Protein AF-A0A7X6YAW6-F1 (afdb_monomer_lite)

Radius of gyration: 11.92 Å; chains: 1; bounding box: 29×28×29 Å

pLDDT: mean 93.82, std 6.52, range [57.91, 97.94]

Sequence (66 aa):
AFVTRPAQVTVKDLAFQEPVWVDLITGRVYELPADRMVKAGAFTLFKDVPFYDAPVLIAEKALILK

Secondary structure (DSSP, 8-state):
----EEEEEEEES---SSEEEEETTTTEEEE--GGGEEEETTEEEEEEEEE-SS-EEEEEHHHH--

Foldseek 3Di:
DDDWDF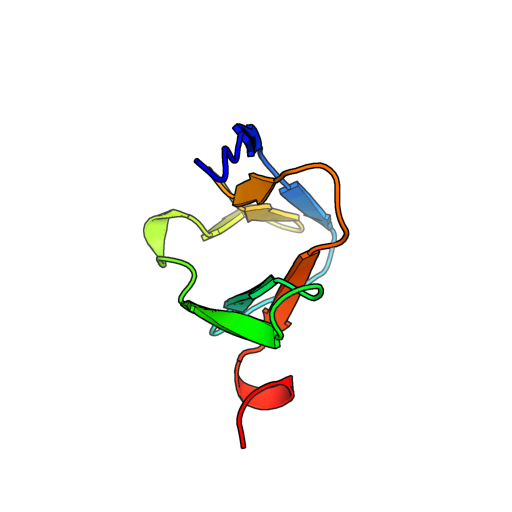DKDKDFQDDEDFKWKADPVVRDIGGQDPVQWDDDPRMIMGGGRTDDPDDMDIDHPVVSPD

Structure (mmCIF, N/CA/C/O backbone):
data_AF-A0A7X6YAW6-F1
#
_entry.id   AF-A0A7X6YAW6-F1
#
loop_
_atom_site.group_PDB
_atom_site.id
_atom_site.type_symbol
_atom_site.label_atom_id
_atom_site.label_alt_id
_atom_site.label_comp_id
_atom_site.label_asym_id
_atom_site.label_entity_id
_atom_site.label_seq_id
_atom_site.pdbx_PDB_ins_code
_atom_site.Cartn_x
_atom_site.Cartn_y
_atom_site.Cartn_z
_atom_site.occupancy
_atom_site.B_iso_or_equiv
_atom_site.auth_seq_id
_atom_site.auth_comp_id
_atom_si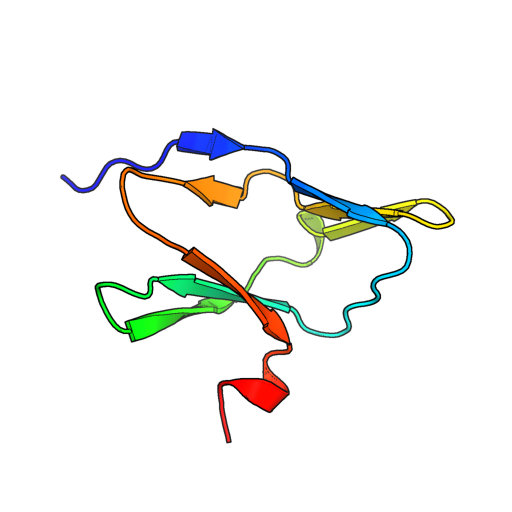te.auth_asym_id
_atom_site.auth_atom_id
_atom_site.pdbx_PDB_model_num
ATOM 1 N N . ALA A 1 1 ? 16.000 3.734 -14.278 1.00 57.91 1 ALA A N 1
ATOM 2 C CA . ALA A 1 1 ? 15.529 2.979 -13.098 1.00 57.91 1 ALA A CA 1
ATOM 3 C C . ALA A 1 1 ? 14.091 3.383 -12.815 1.00 57.91 1 ALA A C 1
ATOM 5 O O . ALA A 1 1 ? 13.727 4.505 -13.142 1.00 57.91 1 ALA A O 1
ATOM 6 N N . PHE A 1 2 ? 13.280 2.486 -12.266 1.00 66.50 2 PHE A N 1
ATOM 7 C CA . PHE A 1 2 ? 11.924 2.808 -11.833 1.00 66.50 2 PHE A CA 1
ATOM 8 C C . PHE A 1 2 ? 12.005 3.767 -10.637 1.00 66.50 2 PHE A C 1
ATOM 10 O O . PHE A 1 2 ? 12.635 3.429 -9.636 1.00 66.50 2 PHE A O 1
ATOM 17 N N . VAL A 1 3 ? 11.468 4.983 -10.769 1.00 86.00 3 VAL A N 1
ATOM 18 C CA . VAL A 1 3 ? 11.552 6.019 -9.728 1.00 86.00 3 VAL A CA 1
ATOM 19 C C . VAL A 1 3 ? 10.167 6.253 -9.157 1.00 86.00 3 VAL A C 1
ATOM 21 O O . VAL A 1 3 ? 9.270 6.717 -9.858 1.00 86.00 3 VAL A O 1
ATOM 24 N N . THR A 1 4 ? 10.012 5.965 -7.871 1.00 91.75 4 THR A N 1
ATOM 25 C CA . THR A 1 4 ? 8.810 6.302 -7.111 1.00 91.75 4 THR A CA 1
ATOM 26 C C . THR A 1 4 ? 9.020 7.603 -6.349 1.00 91.75 4 THR A C 1
ATOM 28 O O . THR A 1 4 ? 10.142 7.919 -5.945 1.00 91.75 4 THR A O 1
ATOM 31 N N . ARG A 1 5 ? 7.941 8.339 -6.094 1.00 94.94 5 ARG A N 1
ATOM 32 C CA . ARG A 1 5 ? 7.920 9.495 -5.196 1.00 94.94 5 ARG A CA 1
ATOM 33 C C . ARG A 1 5 ? 7.087 9.156 -3.959 1.00 94.94 5 ARG A C 1
ATOM 35 O O . ARG A 1 5 ? 5.997 8.609 -4.124 1.00 94.94 5 ARG A O 1
ATOM 42 N N . PRO A 1 6 ? 7.583 9.439 -2.744 1.00 95.81 6 PRO A N 1
ATOM 43 C CA . PRO A 1 6 ? 6.806 9.219 -1.535 1.00 95.81 6 PRO A CA 1
ATOM 44 C C . PRO A 1 6 ? 5.644 10.215 -1.466 1.00 95.81 6 PRO A C 1
ATOM 46 O O . PRO A 1 6 ? 5.811 11.394 -1.783 1.00 95.81 6 PRO A O 1
ATOM 49 N N . ALA A 1 7 ? 4.481 9.749 -1.023 1.00 95.69 7 ALA A N 1
ATOM 50 C CA . ALA A 1 7 ? 3.347 10.599 -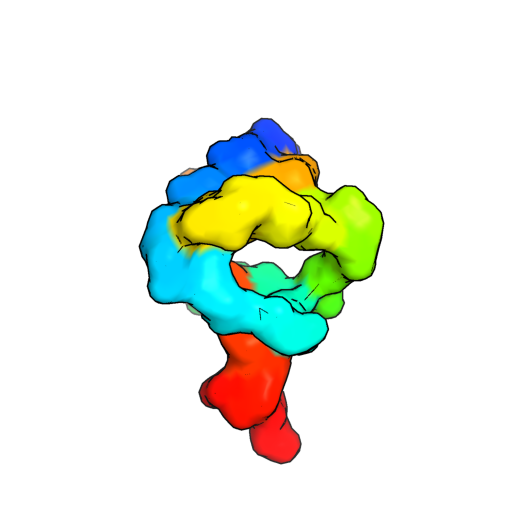0.688 1.00 95.69 7 ALA A CA 1
ATOM 51 C C . ALA A 1 7 ? 2.634 10.099 0.572 1.00 95.69 7 ALA A C 1
ATOM 53 O O . ALA A 1 7 ? 2.819 8.961 1.013 1.00 95.69 7 ALA A O 1
ATOM 54 N N . GLN A 1 8 ? 1.802 10.970 1.136 1.00 97.12 8 GLN A N 1
ATOM 55 C CA . GLN A 1 8 ? 0.918 10.636 2.240 1.00 97.12 8 GLN A CA 1
ATOM 56 C C . GLN A 1 8 ? -0.489 10.344 1.718 1.00 97.12 8 GLN A C 1
ATOM 58 O O . GLN A 1 8 ? -1.034 11.118 0.932 1.00 97.12 8 GLN A O 1
ATOM 63 N N . VAL A 1 9 ? -1.088 9.255 2.194 1.00 97.00 9 VAL A N 1
ATOM 64 C CA . VAL A 1 9 ? -2.483 8.899 1.909 1.00 97.00 9 VAL A CA 1
ATOM 65 C C . VAL A 1 9 ? -3.261 8.915 3.212 1.00 97.00 9 VAL A C 1
ATOM 67 O O . VAL A 1 9 ? -2.896 8.225 4.161 1.00 97.00 9 VAL A O 1
ATOM 70 N N . THR A 1 10 ? -4.347 9.676 3.253 1.00 96.75 10 THR A N 1
ATOM 71 C CA . THR A 1 10 ? -5.244 9.732 4.408 1.00 96.75 10 THR A CA 1
ATOM 72 C C . THR A 1 10 ? -6.600 9.191 3.998 1.00 96.75 10 THR A C 1
ATOM 74 O O . THR A 1 10 ? -7.213 9.695 3.058 1.00 96.75 10 THR A O 1
ATOM 77 N N . VAL A 1 11 ? -7.079 8.184 4.719 1.00 96.44 11 VAL A N 1
ATOM 78 C CA . VAL A 1 11 ? -8.414 7.611 4.532 1.00 96.44 11 VAL A CA 1
ATOM 79 C C . VAL A 1 11 ? -9.224 7.775 5.808 1.00 96.44 11 VAL A C 1
ATOM 81 O O . VAL A 1 11 ? -8.689 7.671 6.911 1.00 96.44 11 VAL A O 1
ATOM 84 N N . LYS A 1 12 ? -10.513 8.066 5.654 1.00 97.19 12 LYS A N 1
ATOM 85 C CA . LYS A 1 12 ? -11.451 8.246 6.760 1.00 97.19 12 LYS A CA 1
ATOM 86 C C . LYS A 1 12 ? -12.291 6.981 6.936 1.00 97.19 12 LYS A C 1
ATOM 88 O O . LYS A 1 12 ? -12.689 6.382 5.942 1.00 97.19 12 LYS A O 1
ATOM 93 N N . ASP A 1 13 ? -12.549 6.608 8.184 1.00 95.56 13 ASP A N 1
ATOM 94 C CA . ASP A 1 13 ? -13.429 5.513 8.602 1.00 95.56 13 ASP A CA 1
ATOM 95 C C . ASP A 1 13 ? -13.052 4.140 8.007 1.00 95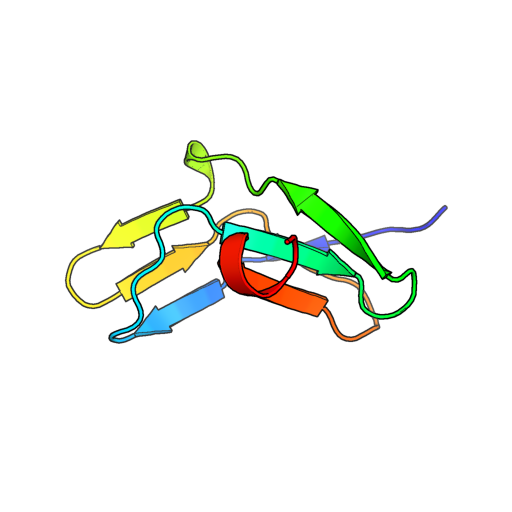.56 13 ASP A C 1
ATOM 97 O O . ASP A 1 13 ? -13.893 3.253 7.876 1.00 95.56 13 ASP A O 1
ATOM 101 N N . LEU A 1 14 ? -11.769 3.946 7.671 1.00 92.12 14 LEU A N 1
ATOM 102 C CA . LEU A 1 14 ? -11.236 2.691 7.145 1.00 92.12 14 LEU A CA 1
ATOM 103 C C . LEU A 1 14 ? -10.102 2.171 8.031 1.00 92.12 14 LEU A C 1
ATOM 105 O O . LEU A 1 14 ? -9.096 2.854 8.248 1.00 92.12 14 LEU A O 1
ATOM 109 N N . ALA A 1 15 ? -10.276 0.951 8.536 1.00 89.31 15 ALA A N 1
ATOM 110 C CA . ALA A 1 15 ? -9.319 0.275 9.399 1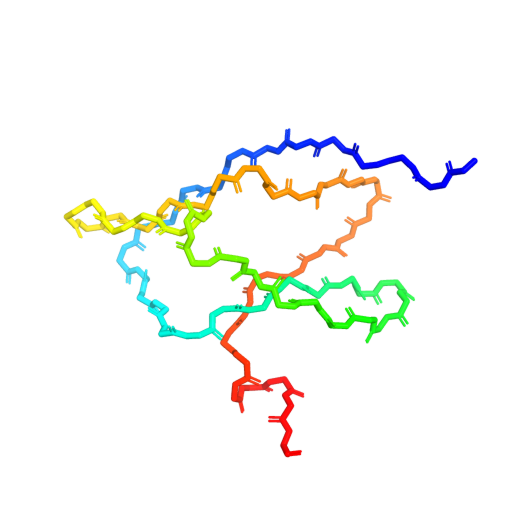.00 89.31 15 ALA A CA 1
ATOM 111 C C . ALA A 1 15 ? -8.519 -0.777 8.622 1.00 89.31 15 ALA A C 1
ATOM 113 O O . ALA A 1 15 ? -9.073 -1.500 7.801 1.00 89.31 15 ALA A O 1
ATOM 114 N N . PHE A 1 16 ? -7.234 -0.878 8.954 1.00 93.44 16 PHE A N 1
ATOM 115 C CA . PHE A 1 16 ? -6.326 -1.920 8.481 1.00 93.44 16 PHE A CA 1
ATOM 116 C C . PHE A 1 16 ? -5.653 -2.607 9.679 1.00 93.44 16 PHE A C 1
ATOM 118 O O . PHE A 1 16 ? -5.445 -1.984 10.739 1.00 93.44 16 PHE A O 1
ATOM 125 N N . GLN A 1 17 ? -5.335 -3.887 9.513 1.00 93.75 17 GLN A N 1
ATOM 126 C CA . GLN A 1 17 ? -4.590 -4.719 10.454 1.00 93.75 17 GLN A CA 1
ATOM 127 C C . GLN A 1 17 ? -3.184 -5.008 9.930 1.00 93.75 17 GLN A C 1
ATOM 129 O O . GLN A 1 17 ? -2.217 -4.719 10.630 1.00 93.75 17 GLN A O 1
ATOM 134 N N . GLU A 1 18 ? -3.069 -5.515 8.701 1.00 95.81 18 GLU A N 1
ATOM 135 C CA . GLU A 1 18 ? -1.797 -5.886 8.072 1.00 95.81 18 GLU A CA 1
ATOM 136 C C . GLU A 1 18 ? -1.821 -5.437 6.599 1.00 95.81 18 GLU A C 1
ATOM 138 O O . GLU A 1 18 ? -2.043 -6.245 5.689 1.00 95.81 18 GLU A O 1
ATOM 143 N N . PRO A 1 19 ? -1.663 -4.124 6.342 1.00 96.75 19 PRO A N 1
ATOM 144 C CA . PRO A 1 19 ? -1.740 -3.589 4.993 1.00 96.75 19 PRO A CA 1
ATOM 145 C C . PRO A 1 19 ? -0.515 -3.974 4.154 1.00 96.75 19 PRO A C 1
ATOM 147 O O . PRO A 1 19 ? 0.620 -4.009 4.633 1.00 96.75 19 PRO A O 1
ATOM 150 N N . VAL A 1 20 ? -0.742 -4.170 2.859 1.00 97.69 20 VAL A N 1
ATOM 151 C CA . VAL A 1 20 ? 0.290 -4.344 1.833 1.00 97.69 20 VAL A CA 1
ATOM 152 C C . VAL A 1 20 ? 0.159 -3.275 0.759 1.00 97.69 20 VAL A C 1
ATOM 154 O O . VAL A 1 20 ? -0.948 -2.835 0.441 1.00 97.69 20 VAL A O 1
ATOM 157 N N . TRP A 1 21 ? 1.289 -2.879 0.179 1.00 97.56 21 TRP A N 1
ATOM 158 C CA . TRP A 1 21 ? 1.333 -2.071 -1.036 1.00 97.56 21 TRP A CA 1
ATOM 159 C C . TRP A 1 21 ? 1.486 -2.997 -2.242 1.00 97.56 21 TRP A C 1
ATOM 161 O O . TRP A 1 21 ? 2.386 -3.839 -2.285 1.00 97.56 21 TRP A O 1
ATOM 171 N N . VAL A 1 22 ? 0.597 -2.860 -3.217 1.00 97.38 22 VAL A N 1
ATOM 172 C CA . VAL A 1 22 ? 0.558 -3.701 -4.413 1.00 97.38 22 VAL A CA 1
ATOM 173 C C . VAL A 1 22 ? 0.808 -2.838 -5.636 1.00 97.38 22 VAL A C 1
ATOM 175 O O . VAL A 1 22 ? 0.081 -1.876 -5.899 1.00 97.38 22 VAL A O 1
ATOM 178 N N . ASP A 1 23 ? 1.814 -3.227 -6.406 1.00 95.50 23 ASP A N 1
ATOM 179 C CA . ASP A 1 23 ? 2.046 -2.697 -7.739 1.00 95.50 23 ASP A CA 1
ATOM 180 C C . ASP A 1 23 ? 1.200 -3.482 -8.745 1.00 95.50 23 ASP A C 1
ATOM 182 O O . ASP A 1 23 ? 1.483 -4.648 -9.029 1.00 95.50 23 ASP A O 1
ATOM 186 N N . LEU A 1 24 ? 0.168 -2.848 -9.304 1.00 95.31 24 LEU A N 1
ATOM 187 C CA . LEU A 1 24 ? -0.755 -3.519 -10.221 1.00 95.31 24 LEU A CA 1
ATOM 188 C C . LEU A 1 24 ? -0.150 -3.782 -11.604 1.00 95.31 24 LEU A C 1
ATOM 190 O O . LEU A 1 24 ? -0.637 -4.664 -12.307 1.00 95.31 24 LEU A O 1
ATOM 194 N N . ILE A 1 25 ? 0.910 -3.067 -11.995 1.00 95.06 25 ILE A N 1
ATOM 195 C CA . ILE A 1 25 ? 1.579 -3.303 -13.281 1.00 95.06 25 ILE A CA 1
ATOM 196 C C . ILE A 1 25 ? 2.417 -4.577 -13.224 1.00 95.06 25 ILE A C 1
ATOM 198 O O . ILE A 1 25 ? 2.415 -5.365 -14.167 1.00 95.06 25 ILE A O 1
ATOM 202 N N . THR A 1 26 ? 3.143 -4.788 -12.124 1.00 93.75 26 THR A N 1
ATOM 203 C CA . THR A 1 26 ? 4.035 -5.949 -11.984 1.00 93.75 26 THR A CA 1
ATOM 204 C C . THR A 1 26 ? 3.409 -7.115 -11.222 1.00 93.75 26 THR A C 1
ATOM 206 O O . THR A 1 26 ? 3.967 -8.211 -11.231 1.00 93.75 26 THR A O 1
ATOM 209 N N . GLY A 1 27 ? 2.277 -6.894 -10.548 1.00 94.56 27 GLY A N 1
ATOM 210 C CA . GLY A 1 27 ? 1.632 -7.863 -9.661 1.00 94.56 27 GLY A CA 1
ATOM 211 C C . GLY A 1 27 ? 2.401 -8.115 -8.360 1.00 94.56 27 GLY A C 1
ATOM 212 O O . GLY A 1 27 ? 2.069 -9.038 -7.619 1.00 94.56 27 GLY A O 1
ATOM 213 N N . ARG A 1 28 ? 3.451 -7.335 -8.077 1.00 95.19 28 ARG A N 1
ATOM 214 C CA . ARG A 1 28 ? 4.269 -7.514 -6.875 1.00 95.19 28 ARG A CA 1
ATOM 215 C C . ARG A 1 28 ? 3.562 -6.950 -5.650 1.00 95.19 28 ARG A C 1
ATOM 217 O O . ARG A 1 28 ? 3.004 -5.855 -5.682 1.00 95.19 28 ARG A O 1
ATOM 224 N N . VAL A 1 29 ? 3.656 -7.699 -4.559 1.00 97.50 29 VAL A N 1
ATOM 225 C CA . VAL A 1 29 ? 3.088 -7.355 -3.256 1.00 97.50 29 VAL A CA 1
ATOM 226 C C . VAL A 1 29 ? 4.233 -7.091 -2.292 1.00 97.50 29 VAL A C 1
ATOM 228 O O . VAL A 1 29 ? 5.150 -7.904 -2.174 1.00 97.50 29 VAL A O 1
ATOM 231 N N . TYR A 1 30 ? 4.175 -5.955 -1.612 1.00 96.50 30 TYR A N 1
ATOM 232 C CA . TYR A 1 30 ? 5.182 -5.517 -0.661 1.00 96.50 30 TYR A CA 1
ATOM 233 C C . TYR A 1 30 ? 4.523 -5.289 0.694 1.00 96.50 30 TYR A C 1
ATOM 235 O O . TYR A 1 30 ? 3.447 -4.696 0.784 1.00 96.50 30 TYR A O 1
ATOM 243 N N . GLU A 1 31 ? 5.180 -5.748 1.754 1.00 96.69 31 GLU A N 1
ATOM 244 C CA . GLU A 1 31 ? 4.787 -5.393 3.113 1.00 96.69 31 GLU A CA 1
ATOM 245 C C . GLU A 1 31 ? 4.874 -3.875 3.292 1.00 96.69 31 GLU A C 1
ATOM 247 O O . GLU A 1 31 ? 5.843 -3.246 2.852 1.00 96.69 31 GLU A O 1
ATOM 252 N N . LEU A 1 32 ? 3.860 -3.283 3.926 1.00 95.12 32 LEU A N 1
ATOM 253 C CA . LEU A 1 32 ? 3.923 -1.894 4.345 1.00 95.12 32 LEU A CA 1
ATOM 254 C C . LEU A 1 32 ? 4.446 -1.842 5.791 1.00 95.12 32 LEU A C 1
ATOM 256 O O . LEU A 1 32 ? 3.755 -2.324 6.689 1.00 95.12 32 LEU A O 1
ATOM 260 N N . PRO A 1 33 ? 5.632 -1.255 6.044 1.00 93.81 33 PRO A N 1
ATOM 261 C CA . PRO A 1 33 ? 6.194 -1.175 7.388 1.00 93.81 33 PRO A CA 1
ATOM 262 C C . PRO A 1 33 ? 5.223 -0.553 8.400 1.00 93.81 33 PRO A C 1
ATOM 264 O O . PRO A 1 33 ? 4.561 0.445 8.105 1.00 93.81 33 PRO A O 1
ATOM 267 N N . ALA A 1 34 ? 5.153 -1.121 9.607 1.00 91.50 34 ALA A N 1
ATOM 268 C CA . ALA A 1 34 ? 4.184 -0.710 10.626 1.00 91.50 34 ALA A CA 1
ATOM 269 C C . ALA A 1 34 ? 4.306 0.775 11.021 1.00 91.50 34 ALA A C 1
ATOM 271 O O . ALA A 1 34 ? 3.306 1.430 11.304 1.00 91.50 34 ALA A O 1
ATOM 272 N N . ASP A 1 35 ? 5.516 1.334 10.986 1.00 94.75 35 ASP A N 1
ATOM 273 C CA . ASP A 1 35 ? 5.790 2.744 11.272 1.00 94.75 35 ASP A CA 1
ATOM 274 C C . ASP A 1 35 ? 5.267 3.706 10.189 1.00 94.75 35 ASP A C 1
ATOM 276 O O . ASP A 1 35 ? 5.157 4.913 10.441 1.00 94.75 35 ASP A O 1
ATOM 280 N N . ARG A 1 36 ? 4.897 3.191 9.009 1.00 96.25 36 ARG A N 1
ATOM 281 C CA . ARG A 1 36 ? 4.270 3.948 7.918 1.00 96.25 36 ARG A CA 1
ATOM 282 C C . ARG A 1 36 ? 2.753 4.013 8.015 1.00 96.25 36 ARG A C 1
ATOM 284 O O . ARG A 1 36 ? 2.176 4.827 7.304 1.00 96.25 36 ARG A O 1
ATOM 291 N N . MET A 1 37 ? 2.107 3.257 8.902 1.00 96.19 37 MET A N 1
ATOM 292 C CA . MET A 1 37 ? 0.669 3.367 9.163 1.00 96.19 37 MET A CA 1
ATOM 293 C C . MET A 1 37 ? 0.413 3.979 10.544 1.00 96.19 37 MET A C 1
ATOM 295 O O . MET A 1 37 ? 0.839 3.450 11.566 1.00 96.19 37 MET A O 1
ATOM 299 N N . VAL A 1 38 ? -0.339 5.076 10.594 1.00 95.44 38 VAL A N 1
ATOM 300 C CA . VAL A 1 38 ? -0.733 5.746 11.841 1.00 95.44 38 VAL A CA 1
ATOM 301 C C . VAL A 1 38 ? -2.252 5.800 11.929 1.00 95.44 38 VAL A C 1
ATOM 303 O O . VAL A 1 38 ? -2.916 6.292 11.018 1.00 95.44 38 VAL A O 1
ATOM 306 N N . LYS A 1 39 ? -2.807 5.331 13.050 1.00 93.31 39 LYS A N 1
ATOM 307 C CA . LYS A 1 39 ? -4.227 5.503 13.383 1.00 93.31 39 LYS A CA 1
ATOM 308 C C . LYS A 1 39 ? -4.396 6.816 14.149 1.00 93.31 39 LYS A C 1
ATOM 310 O O . LYS A 1 39 ? -3.793 6.988 15.205 1.00 93.31 39 LYS A O 1
ATOM 315 N N . ALA A 1 40 ? -5.197 7.738 13.622 1.00 91.38 40 ALA A N 1
ATOM 316 C CA . ALA A 1 40 ? -5.459 9.052 14.205 1.00 91.38 40 ALA A CA 1
ATOM 317 C C . ALA A 1 40 ? -6.973 9.312 14.270 1.00 91.38 40 ALA A C 1
ATOM 319 O O . ALA A 1 40 ? -7.571 9.914 13.377 1.00 91.38 40 ALA A O 1
ATOM 320 N N . GLY A 1 41 ? -7.611 8.830 15.341 1.00 92.81 41 GLY A N 1
ATOM 321 C CA . GLY A 1 41 ? -9.063 8.921 15.511 1.00 92.81 41 GLY A CA 1
ATOM 322 C C . GLY A 1 41 ? -9.808 8.176 14.401 1.00 92.81 41 GLY A C 1
ATOM 323 O O . GLY A 1 41 ? -9.610 6.979 14.220 1.00 92.81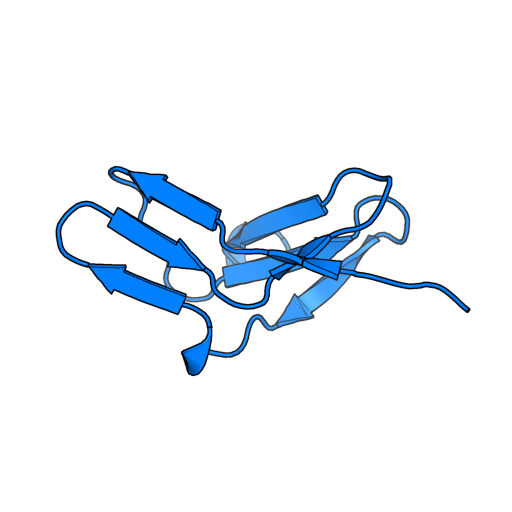 41 GLY A O 1
ATOM 324 N N . ALA A 1 42 ? -10.644 8.898 13.653 1.00 95.12 42 ALA A N 1
ATOM 325 C CA . ALA A 1 42 ? -11.398 8.374 12.511 1.00 95.12 42 ALA A CA 1
ATOM 326 C C . ALA A 1 42 ? -10.560 8.235 11.225 1.00 95.12 42 ALA A C 1
ATOM 328 O O . ALA A 1 42 ? -11.090 7.845 10.189 1.00 95.12 42 ALA A O 1
ATOM 329 N N . PHE A 1 43 ? -9.273 8.587 11.252 1.00 96.56 43 PHE A N 1
ATOM 330 C CA . PHE A 1 43 ? -8.410 8.547 10.078 1.00 96.56 43 PHE A CA 1
ATOM 331 C C . PHE A 1 43 ? -7.318 7.490 10.213 1.00 96.56 43 PHE A C 1
ATOM 333 O O . PHE A 1 43 ? -6.708 7.334 11.273 1.00 96.56 43 PHE A O 1
ATOM 340 N N . THR A 1 44 ? -7.011 6.835 9.098 1.00 96.81 44 THR A N 1
ATOM 341 C CA . THR A 1 44 ? -5.783 6.058 8.922 1.00 96.81 44 THR A CA 1
ATOM 342 C C . THR A 1 44 ? -4.883 6.811 7.951 1.00 96.81 44 THR A C 1
ATOM 344 O O . THR A 1 44 ? -5.307 7.183 6.855 1.00 96.81 44 THR A O 1
ATOM 347 N N . LEU A 1 45 ? -3.651 7.078 8.375 1.00 97.12 45 LEU A N 1
ATOM 348 C CA . LEU A 1 45 ? -2.654 7.808 7.604 1.00 97.12 45 LEU A CA 1
ATOM 349 C C . LEU A 1 45 ? -1.549 6.837 7.202 1.00 97.12 45 LEU A C 1
ATOM 351 O O . LEU A 1 45 ? -0.934 6.204 8.061 1.00 97.12 45 LEU A O 1
ATOM 355 N N . PHE A 1 46 ? -1.264 6.774 5.910 1.00 97.94 46 PHE A N 1
ATOM 356 C CA . PHE A 1 46 ? -0.123 6.066 5.354 1.00 97.94 46 PHE A CA 1
ATOM 357 C C . PHE A 1 46 ? 0.942 7.077 4.942 1.00 97.94 46 PHE A C 1
ATOM 359 O O . PHE A 1 46 ? 0.676 7.968 4.136 1.00 97.94 46 PHE A O 1
ATOM 366 N N . LYS A 1 47 ? 2.136 6.957 5.514 1.00 97.50 47 LYS A N 1
ATOM 367 C CA . LYS A 1 47 ? 3.295 7.813 5.247 1.00 97.50 47 LYS A CA 1
ATOM 368 C C . LYS A 1 47 ? 4.221 7.134 4.247 1.00 97.50 47 LYS A C 1
ATOM 370 O O . LYS A 1 47 ? 4.290 5.908 4.200 1.00 97.50 47 LYS A O 1
ATOM 375 N N . ASP A 1 48 ? 4.959 7.938 3.489 1.00 96.69 48 ASP A N 1
ATOM 376 C CA . ASP A 1 48 ? 6.011 7.469 2.581 1.00 96.69 48 ASP A CA 1
ATOM 377 C C . ASP A 1 48 ? 5.554 6.338 1.646 1.00 96.69 48 ASP A C 1
ATOM 379 O O . ASP A 1 48 ? 6.288 5.378 1.385 1.00 96.69 48 ASP A O 1
ATOM 383 N N . VAL A 1 49 ? 4.315 6.432 1.157 1.00 96.69 49 VAL A N 1
ATOM 384 C CA . VAL A 1 49 ? 3.764 5.476 0.197 1.00 96.69 49 VAL A CA 1
ATOM 385 C C . VAL A 1 49 ? 4.397 5.760 -1.165 1.00 96.69 49 VAL A C 1
ATOM 387 O O . VAL A 1 49 ? 4.337 6.903 -1.627 1.00 96.69 49 VAL A O 1
ATOM 390 N N . PRO A 1 50 ? 5.017 4.768 -1.821 1.00 94.94 50 PRO A N 1
ATOM 391 C CA . PRO A 1 50 ? 5.637 4.974 -3.118 1.00 94.94 50 PRO A CA 1
ATOM 392 C C . PRO A 1 50 ? 4.572 5.077 -4.214 1.00 94.94 50 PRO A C 1
ATOM 394 O O . PRO A 1 50 ? 3.798 4.149 -4.439 1.00 94.94 50 PRO A O 1
ATOM 397 N N . PHE A 1 51 ? 4.566 6.198 -4.930 1.00 93.88 51 PHE A N 1
ATOM 398 C CA . PHE A 1 51 ? 3.739 6.406 -6.115 1.00 93.88 51 PHE A CA 1
ATOM 399 C C . PHE A 1 51 ? 4.597 6.654 -7.347 1.00 93.88 51 PHE A C 1
ATOM 401 O O . PHE A 1 51 ? 5.691 7.216 -7.277 1.00 93.88 51 PHE A O 1
ATOM 408 N N . TYR A 1 52 ? 4.077 6.255 -8.494 1.00 93.62 52 TYR A N 1
ATOM 409 C CA . TYR A 1 52 ? 4.635 6.532 -9.809 1.00 93.62 52 TYR A CA 1
ATOM 410 C C . TYR A 1 52 ? 3.469 6.661 -10.799 1.00 93.62 52 TYR A C 1
ATOM 412 O O . TYR A 1 52 ? 2.312 6.646 -10.383 1.00 93.62 52 TYR A O 1
ATOM 420 N N . ASP A 1 53 ? 3.756 6.837 -12.086 1.00 92.94 53 ASP A N 1
ATOM 421 C CA . ASP A 1 53 ? 2.729 7.025 -13.119 1.00 92.94 53 ASP A CA 1
ATOM 422 C C . ASP A 1 53 ? 2.046 5.701 -13.520 1.00 92.94 53 ASP A C 1
ATOM 424 O O . ASP A 1 53 ? 2.159 5.236 -14.653 1.00 92.94 53 ASP A O 1
ATOM 428 N N . ALA A 1 54 ? 1.414 5.039 -12.545 1.00 92.50 54 ALA A N 1
ATOM 429 C CA . ALA A 1 54 ? 0.548 3.876 -12.722 1.00 92.50 54 ALA A CA 1
ATOM 430 C C . ALA A 1 54 ? -0.284 3.609 -11.448 1.00 92.50 54 ALA A C 1
ATOM 432 O O . ALA A 1 54 ? 0.037 4.128 -10.372 1.00 92.50 54 ALA A O 1
ATOM 433 N N . PRO A 1 55 ? -1.352 2.793 -11.531 1.00 94.31 55 PRO A N 1
ATOM 434 C CA . PRO A 1 55 ? -2.182 2.504 -10.374 1.00 94.31 55 PRO A CA 1
ATOM 435 C C . PRO A 1 55 ? -1.481 1.558 -9.388 1.00 94.31 55 PRO A C 1
ATOM 437 O O . PRO A 1 55 ? -0.849 0.571 -9.763 1.00 94.31 55 PRO A O 1
ATOM 440 N N . VAL A 1 56 ? -1.658 1.854 -8.104 1.00 95.81 56 VAL A N 1
ATOM 441 C CA . VAL A 1 56 ? -1.172 1.061 -6.969 1.00 95.81 56 VAL A CA 1
ATOM 442 C C . VAL A 1 56 ? -2.320 0.859 -5.986 1.00 95.81 56 VAL A C 1
ATOM 444 O O . VAL A 1 56 ? -3.269 1.647 -5.968 1.00 95.81 56 VAL A O 1
ATOM 447 N N . LEU A 1 57 ? -2.241 -0.179 -5.160 1.00 96.31 57 LEU A N 1
ATOM 448 C CA . LEU A 1 57 ? -3.260 -0.495 -4.162 1.00 96.31 57 LEU A CA 1
ATOM 449 C C . LEU A 1 57 ? -2.630 -0.592 -2.771 1.00 96.31 57 LEU A C 1
ATOM 451 O O . LEU A 1 57 ? -1.574 -1.194 -2.608 1.00 96.31 57 LEU A O 1
ATOM 455 N N . ILE A 1 58 ? -3.307 -0.039 -1.766 1.00 97.19 58 ILE A N 1
ATOM 456 C CA . ILE A 1 58 ? -3.097 -0.408 -0.363 1.00 97.19 58 ILE A CA 1
ATOM 457 C C . ILE A 1 58 ? -4.275 -1.296 0.027 1.00 97.19 58 ILE A C 1
ATOM 459 O O . ILE A 1 58 ? -5.424 -0.863 -0.063 1.00 97.19 58 ILE A O 1
ATOM 463 N N . ALA A 1 59 ? -4.006 -2.537 0.417 1.00 96.62 59 ALA A N 1
ATOM 464 C CA . ALA A 1 59 ? -5.038 -3.522 0.738 1.00 96.62 59 ALA A CA 1
ATOM 465 C C . ALA A 1 59 ? -4.646 -4.366 1.947 1.00 96.62 59 ALA A C 1
ATOM 467 O O . ALA A 1 59 ? -3.469 -4.475 2.271 1.00 96.62 59 ALA A O 1
ATOM 468 N N . GLU A 1 60 ? -5.626 -4.992 2.596 1.00 96.19 60 GLU A N 1
ATOM 469 C CA . GLU A 1 60 ? -5.338 -5.993 3.625 1.00 96.19 60 GLU A CA 1
ATOM 470 C C . GLU A 1 60 ? -4.671 -7.219 3.007 1.00 96.19 60 GLU A C 1
ATOM 472 O O . GLU A 1 60 ? -5.181 -7.792 2.038 1.00 96.19 60 GLU A O 1
ATOM 477 N N . LYS A 1 61 ? -3.554 -7.658 3.596 1.00 96.56 61 LYS A N 1
ATOM 478 C CA . LYS A 1 61 ? -2.766 -8.803 3.121 1.00 96.56 61 LYS A CA 1
ATOM 479 C C . LYS A 1 61 ? -3.617 -10.045 2.885 1.00 96.56 61 LYS A C 1
ATOM 481 O O . LYS A 1 61 ? -3.488 -10.673 1.840 1.00 96.56 61 LYS A O 1
ATOM 486 N N . ALA A 1 62 ? -4.530 -10.343 3.811 1.00 96.38 62 ALA A N 1
ATOM 487 C CA . ALA A 1 62 ? -5.419 -11.503 3.752 1.00 96.38 62 ALA A CA 1
ATOM 488 C C . ALA A 1 62 ? -6.395 -11.496 2.556 1.00 96.38 62 ALA A C 1
ATOM 490 O O . ALA A 1 62 ? -6.944 -12.538 2.206 1.00 96.38 62 ALA A O 1
ATOM 491 N N . LEU A 1 63 ? -6.633 -10.340 1.922 1.00 95.31 63 LEU A N 1
ATOM 492 C CA . LEU A 1 63 ? -7.451 -10.242 0.708 1.00 95.31 63 LEU A CA 1
ATOM 493 C C . LEU A 1 63 ? -6.641 -10.499 -0.571 1.00 95.31 63 LEU A C 1
ATOM 495 O O . LEU A 1 63 ? -7.228 -10.813 -1.605 1.00 95.31 63 LEU A O 1
ATOM 499 N N . ILE A 1 64 ? -5.315 -10.349 -0.509 1.00 96.19 64 ILE A N 1
ATOM 500 C CA . ILE A 1 64 ? -4.409 -10.438 -1.662 1.00 96.19 64 ILE A CA 1
ATOM 501 C C . ILE A 1 64 ? -3.658 -11.773 -1.689 1.00 96.19 64 ILE A C 1
ATOM 503 O O . ILE A 1 64 ? -3.517 -12.378 -2.750 1.00 96.19 64 ILE A O 1
ATOM 507 N N . LEU A 1 65 ? -3.180 -12.238 -0.534 1.00 90.62 65 LEU A N 1
ATOM 508 C CA . LEU A 1 65 ? -2.375 -13.447 -0.385 1.00 90.62 65 LEU A CA 1
ATOM 509 C C . LEU A 1 65 ? -3.181 -14.492 0.393 1.00 90.62 65 LEU A C 1
ATOM 511 O O . LEU A 1 65 ? -3.613 -14.227 1.515 1.00 90.62 65 LEU A O 1
ATOM 515 N N . LYS A 1 66 ? -3.395 -15.656 -0.227 1.00 74.94 66 LYS A N 1
ATOM 516 C CA . LYS A 1 66 ? -4.023 -16.835 0.385 1.00 74.94 66 LYS A CA 1
ATOM 517 C C . LYS A 1 66 ? -2.973 -17.845 0.810 1.00 74.94 66 LYS A C 1
ATOM 519 O O . LYS A 1 66 ? -2.017 -18.033 0.025 1.00 74.94 66 LYS A O 1
#